Protein AF-A0A8J3STK4-F1 (afdb_monomer_lite)

Sequence (158 aa):
MTDEQQPELARLTPVGDEGKERVRAEYGDLGDPRNPLAIAMEFFSAVVSGTRPDVEYLQVLCTPESWGQWDFDDMRRDMATRGVASRVEVPANGDPTVRFVKFVEVEEDAPMSTAQLGGLAKALILTLHWRPEADRWMVYAYGAVPPGTIAWAAESAP

pLDDT: mean 77.31, std 18.36, range [27.52, 97.31]

Radius of gyration: 16.88 Å; chains: 1; bounding box: 44×46×33 Å

Organism: NCBI:txid936338

Secondary structure (DSSP, 8-state):
--TTSHHHHTTS----HHHHHHHHHHH--TT-TT-HHHHHHHHHHHHHSSSS--HHHHHHHB-GGGTTSS-HHHHHHHHTTEEEEEEEEPBTT--TTEEEEEEEE--TT----GGGTT-GGG-EEEEEEEETTTTEEEEEEEEPPPTTSB--------

Foldseek 3Di:
DDPVCVVVVVPPDPQPPVSVVVCCVLQNPLPDLARPLVLVVQCLCQLQPDPHHVVVVLVVQADPQCPPVDDSVVVNVLSVQWDKDSDKFAWPVRPPFKIKIKTDGDDPDDPDDPLVVPVPPRIKIWIWGQDVVVRGIHTYDIGDDDPRGTPPPPPDDD

Structure (mmCIF, N/CA/C/O backbone):
data_AF-A0A8J3STK4-F1
#
_entry.id   AF-A0A8J3STK4-F1
#
loop_
_atom_site.group_PDB
_atom_site.id
_atom_site.type_symbol
_atom_site.label_atom_id
_atom_site.label_alt_id
_atom_site.label_comp_id
_atom_site.label_asym_id
_atom_site.label_entity_id
_atom_site.label_seq_id
_atom_site.pdbx_PDB_ins_code
_atom_site.Cartn_x
_atom_site.Cartn_y
_atom_site.Cartn_z
_atom_site.occupancy
_atom_site.B_iso_or_equiv
_atom_site.auth_seq_id
_atom_site.auth_comp_id
_atom_site.auth_asym_id
_atom_site.auth_atom_id
_atom_site.pdbx_PDB_model_num
ATOM 1 N N . MET A 1 1 ? 19.057 -14.661 -14.034 1.00 46.84 1 MET A N 1
ATOM 2 C CA . MET A 1 1 ? 20.191 -13.902 -13.476 1.00 46.84 1 MET A CA 1
ATOM 3 C C . MET A 1 1 ? 21.426 -14.331 -14.238 1.00 46.84 1 MET A C 1
ATOM 5 O O . MET A 1 1 ? 21.856 -15.462 -14.067 1.00 46.84 1 MET A O 1
ATOM 9 N N . THR A 1 2 ? 21.887 -13.510 -15.175 1.00 46.22 2 THR A N 1
ATOM 10 C CA . THR A 1 2 ? 23.121 -13.753 -15.930 1.00 46.22 2 THR A CA 1
ATOM 11 C C . THR A 1 2 ? 24.322 -13.290 -15.100 1.00 46.22 2 THR A C 1
ATOM 13 O O . THR A 1 2 ? 24.219 -12.314 -14.358 1.00 46.22 2 THR A O 1
ATOM 16 N N . ASP A 1 3 ? 25.452 -13.993 -15.223 1.00 52.75 3 ASP A N 1
ATOM 17 C CA . ASP A 1 3 ? 26.715 -13.737 -14.501 1.00 52.75 3 ASP A CA 1
ATOM 18 C C . ASP A 1 3 ? 27.267 -12.301 -14.665 1.00 52.75 3 ASP A C 1
ATOM 20 O O . ASP A 1 3 ? 28.134 -11.875 -13.907 1.00 52.75 3 ASP A O 1
ATOM 24 N N . GLU A 1 4 ? 26.743 -11.511 -15.607 1.00 50.06 4 GLU A N 1
ATOM 25 C CA . GLU A 1 4 ? 27.165 -10.127 -15.866 1.00 50.06 4 GLU A CA 1
ATOM 26 C C . GLU A 1 4 ? 26.642 -9.078 -14.867 1.00 50.06 4 GLU A C 1
ATOM 28 O O . GLU A 1 4 ? 27.228 -8.003 -14.787 1.00 50.06 4 GLU A O 1
ATOM 33 N N . GLN A 1 5 ? 25.603 -9.358 -14.066 1.00 46.66 5 GLN A N 1
ATOM 34 C CA . GLN A 1 5 ? 25.066 -8.379 -13.093 1.00 46.66 5 GLN A CA 1
ATOM 35 C C . GLN A 1 5 ? 25.774 -8.406 -11.721 1.00 46.66 5 GLN A C 1
ATOM 37 O O . GLN A 1 5 ? 25.673 -7.459 -10.938 1.00 46.66 5 GLN A O 1
ATOM 42 N N . GLN A 1 6 ? 26.515 -9.476 -11.406 1.00 47.59 6 GLN A N 1
ATOM 43 C CA . GLN A 1 6 ? 27.250 -9.608 -10.139 1.00 47.59 6 GLN A CA 1
ATOM 44 C C . GLN A 1 6 ? 28.350 -8.552 -9.887 1.00 47.59 6 GLN A C 1
ATOM 46 O O . GLN A 1 6 ? 28.449 -8.090 -8.745 1.00 47.59 6 GLN A O 1
ATOM 51 N N . PRO A 1 7 ? 29.179 -8.130 -10.865 1.00 52.12 7 PRO A N 1
ATOM 52 C CA . PRO A 1 7 ? 30.247 -7.163 -10.598 1.00 52.12 7 PRO A CA 1
ATOM 53 C C . PRO A 1 7 ? 29.737 -5.747 -10.295 1.00 52.12 7 PRO A C 1
ATOM 55 O O . PRO A 1 7 ? 30.475 -4.959 -9.705 1.00 52.12 7 PRO A O 1
ATOM 58 N N . GLU A 1 8 ? 28.502 -5.411 -10.673 1.00 50.09 8 GLU A N 1
ATOM 59 C CA . GLU A 1 8 ? 27.917 -4.084 -10.454 1.00 50.09 8 GLU A CA 1
ATOM 60 C C . GLU A 1 8 ? 27.291 -3.956 -9.056 1.00 50.09 8 GLU A C 1
ATOM 62 O O . GLU A 1 8 ? 27.541 -2.981 -8.349 1.00 50.09 8 GLU A O 1
ATOM 67 N N . LEU A 1 9 ? 26.605 -5.005 -8.586 1.00 51.00 9 LEU A N 1
ATOM 68 C CA . LEU A 1 9 ? 26.106 -5.106 -7.207 1.00 51.00 9 LEU A CA 1
ATOM 69 C C . LEU A 1 9 ? 27.240 -5.084 -6.170 1.00 51.00 9 LEU A C 1
ATOM 71 O O . LEU A 1 9 ? 27.092 -4.488 -5.107 1.00 51.00 9 LEU A O 1
ATOM 75 N N . ALA A 1 10 ? 28.399 -5.669 -6.492 1.00 53.72 10 ALA A N 1
ATOM 76 C CA . ALA A 1 10 ? 29.585 -5.641 -5.632 1.00 53.72 10 ALA A CA 1
ATOM 77 C C . ALA A 1 10 ? 30.215 -4.238 -5.482 1.00 53.72 10 ALA A C 1
ATOM 79 O O . ALA A 1 10 ? 31.054 -4.035 -4.604 1.00 53.72 10 ALA A O 1
ATOM 80 N N . ARG A 1 11 ? 29.828 -3.271 -6.329 1.00 53.00 11 ARG A N 1
ATOM 81 C CA . ARG A 1 11 ? 30.252 -1.861 -6.249 1.00 53.00 11 ARG A CA 1
ATOM 82 C C . ARG A 1 11 ? 29.273 -0.983 -5.480 1.00 53.00 11 ARG A C 1
ATOM 84 O O . ARG A 1 11 ? 29.593 0.177 -5.223 1.00 53.00 11 ARG A O 1
ATOM 91 N N . LEU A 1 12 ? 28.100 -1.502 -5.117 1.00 56.66 12 LEU A N 1
ATOM 92 C CA . LEU A 1 12 ? 27.192 -0.776 -4.243 1.00 56.66 12 LEU A CA 1
ATOM 93 C C . LEU A 1 12 ? 27.815 -0.723 -2.852 1.00 56.66 12 LEU A C 1
ATOM 95 O O . LEU A 1 12 ? 27.927 -1.734 -2.160 1.00 56.66 12 LEU A O 1
ATOM 99 N N . THR A 1 13 ? 28.240 0.471 -2.446 1.00 56.78 13 THR A N 1
ATOM 100 C CA . THR A 1 13 ? 28.696 0.708 -1.082 1.00 56.78 13 THR A CA 1
ATOM 101 C C . THR A 1 13 ? 27.534 0.391 -0.145 1.00 56.78 13 THR A C 1
ATOM 103 O O . THR A 1 13 ? 26.472 1.008 -0.285 1.00 56.78 13 THR A O 1
ATOM 106 N N . PRO A 1 14 ? 27.694 -0.547 0.807 1.00 60.41 14 PRO A N 1
ATOM 107 C CA . PRO A 1 14 ? 26.682 -0.779 1.818 1.00 60.41 14 PRO A CA 1
ATOM 108 C C . PRO A 1 14 ? 26.338 0.553 2.471 1.00 60.41 14 PRO A C 1
ATOM 110 O O . PRO A 1 14 ? 27.231 1.316 2.846 1.00 60.41 14 PRO A O 1
ATOM 113 N N . VAL A 1 15 ? 25.045 0.840 2.593 1.00 66.38 15 VAL A N 1
ATOM 114 C CA . VAL A 1 15 ? 24.595 2.005 3.346 1.00 66.38 15 VAL A CA 1
ATOM 115 C C . VAL A 1 15 ? 25.099 1.812 4.778 1.00 66.38 15 VAL A C 1
ATOM 117 O O . VAL A 1 15 ? 24.646 0.907 5.482 1.00 66.38 15 VAL A O 1
ATOM 120 N N . GLY A 1 16 ? 26.096 2.608 5.174 1.00 74.25 16 GLY A N 1
ATOM 121 C CA . GLY A 1 16 ? 26.616 2.616 6.539 1.00 74.25 16 GLY A CA 1
ATOM 122 C C . GLY A 1 16 ? 25.513 2.976 7.532 1.00 74.25 16 GLY A C 1
ATOM 123 O O . GLY A 1 16 ? 24.440 3.443 7.143 1.00 74.25 16 GLY A O 1
ATOM 124 N N . ASP A 1 17 ? 25.759 2.772 8.821 1.00 79.00 17 ASP A N 1
ATOM 125 C CA . ASP A 1 17 ? 24.710 2.919 9.835 1.00 79.00 17 ASP A CA 1
ATOM 126 C C . ASP A 1 17 ? 24.104 4.334 9.875 1.00 79.00 17 ASP A C 1
ATOM 128 O O . ASP A 1 17 ? 22.898 4.469 10.054 1.00 79.00 17 ASP A O 1
ATOM 132 N N . GLU A 1 18 ? 24.877 5.375 9.552 1.00 78.69 18 GLU A N 1
ATOM 133 C CA . GLU A 1 18 ? 24.369 6.747 9.375 1.00 78.69 18 GLU A CA 1
ATOM 134 C C . GLU A 1 18 ? 23.333 6.870 8.248 1.00 78.69 18 GLU A C 1
ATOM 136 O O . GLU A 1 18 ? 22.339 7.584 8.369 1.00 78.69 18 GLU A O 1
ATOM 141 N N . GLY A 1 19 ? 23.542 6.164 7.136 1.00 73.75 19 GLY A N 1
ATOM 142 C CA . GLY A 1 19 ? 22.602 6.180 6.023 1.00 73.75 19 GLY A CA 1
ATOM 143 C C . GLY A 1 19 ? 21.322 5.410 6.346 1.00 73.75 19 GLY A C 1
ATOM 144 O O . GLY A 1 19 ? 20.242 5.852 5.960 1.00 73.75 19 GLY A O 1
ATOM 145 N N . LYS A 1 20 ? 21.420 4.308 7.102 1.00 75.19 20 LYS A N 1
ATOM 146 C CA . LYS A 1 20 ? 20.244 3.578 7.602 1.00 75.19 20 LYS A CA 1
ATOM 147 C C . LYS A 1 20 ? 19.452 4.429 8.589 1.00 75.19 20 LYS A C 1
ATOM 149 O O . LYS A 1 20 ? 18.229 4.455 8.509 1.00 75.19 20 LYS A O 1
ATOM 154 N N . GLU A 1 21 ? 20.139 5.150 9.472 1.00 80.06 21 GLU A N 1
ATOM 155 C CA . GLU A 1 21 ? 19.503 6.050 10.434 1.00 80.06 21 GLU A CA 1
ATOM 156 C C . GLU A 1 21 ? 18.806 7.216 9.727 1.00 80.06 21 GLU A C 1
ATOM 158 O O . GLU A 1 21 ? 17.677 7.550 10.068 1.00 80.06 21 GLU A O 1
ATOM 163 N N . ARG A 1 22 ? 19.413 7.775 8.670 1.00 78.50 22 ARG A N 1
ATOM 164 C CA . ARG A 1 22 ? 18.763 8.792 7.832 1.00 78.50 22 ARG A CA 1
ATOM 165 C C . ARG A 1 22 ? 17.495 8.259 7.164 1.00 78.50 22 ARG A C 1
ATOM 167 O O . ARG A 1 22 ? 16.467 8.921 7.223 1.00 78.50 22 ARG A O 1
ATOM 174 N N . VAL A 1 23 ? 17.549 7.059 6.577 1.00 78.81 23 VAL A N 1
ATOM 175 C CA . VAL A 1 23 ? 16.368 6.410 5.978 1.00 78.81 23 VAL A CA 1
ATOM 176 C C . VAL A 1 23 ? 15.289 6.168 7.031 1.00 78.81 23 VAL A C 1
ATOM 178 O O . VAL A 1 23 ? 14.130 6.474 6.784 1.00 78.81 23 VAL A O 1
ATOM 181 N N . ARG A 1 24 ? 15.650 5.679 8.222 1.00 82.31 24 ARG A N 1
ATOM 182 C CA . ARG A 1 24 ? 14.697 5.465 9.317 1.00 82.31 24 ARG A CA 1
ATOM 183 C C . ARG A 1 24 ? 14.091 6.772 9.830 1.00 82.31 24 ARG A C 1
ATOM 185 O O . ARG A 1 24 ? 12.903 6.804 10.131 1.00 82.31 24 ARG A O 1
ATOM 192 N N . ALA A 1 25 ? 14.877 7.839 9.932 1.00 79.44 25 ALA A N 1
ATOM 193 C CA . ALA A 1 25 ? 14.386 9.151 10.343 1.00 79.44 25 ALA A CA 1
ATOM 194 C C . ALA A 1 25 ? 13.406 9.745 9.319 1.00 79.44 25 ALA A C 1
ATOM 196 O O . ALA A 1 25 ? 12.454 10.419 9.701 1.00 79.44 25 ALA A O 1
ATOM 197 N N . GLU A 1 26 ? 13.634 9.487 8.031 1.00 79.25 26 GLU A N 1
ATOM 198 C CA . GLU A 1 26 ? 12.813 10.008 6.937 1.00 79.25 26 GLU A CA 1
ATOM 199 C C . GLU A 1 26 ? 11.547 9.172 6.692 1.00 79.25 26 GLU A C 1
ATOM 201 O O . GLU A 1 26 ? 10.465 9.728 6.512 1.00 79.25 26 GLU A O 1
ATOM 206 N N . TYR A 1 27 ? 11.663 7.843 6.725 1.00 78.44 27 TYR A N 1
ATOM 207 C CA . TYR A 1 27 ? 10.612 6.917 6.293 1.00 78.44 27 TYR A CA 1
ATOM 208 C C . TYR A 1 27 ? 10.050 6.033 7.408 1.00 78.44 27 TYR A C 1
ATOM 210 O O . TYR A 1 27 ? 9.104 5.288 7.163 1.00 78.44 27 TYR A O 1
ATOM 218 N N . GLY A 1 28 ? 10.594 6.104 8.623 1.00 82.50 28 GLY A N 1
ATOM 219 C CA . GLY A 1 28 ? 10.254 5.203 9.722 1.00 82.50 28 GLY A CA 1
ATOM 220 C C . GLY A 1 28 ? 10.900 3.823 9.586 1.00 82.50 28 GLY A C 1
ATOM 221 O O . GLY A 1 28 ? 11.776 3.588 8.752 1.00 82.50 28 GLY A O 1
ATOM 222 N N . ASP A 1 29 ? 10.477 2.885 10.434 1.00 83.81 29 ASP A N 1
ATOM 223 C CA . ASP A 1 29 ? 10.888 1.490 10.298 1.00 83.81 29 ASP A CA 1
ATOM 224 C C . ASP A 1 29 ? 10.126 0.846 9.129 1.00 83.81 29 ASP A C 1
ATOM 226 O O . ASP A 1 29 ? 8.902 0.717 9.166 1.00 83.81 29 ASP A O 1
ATOM 230 N N . LEU A 1 30 ? 10.842 0.490 8.061 1.00 82.62 30 LEU A N 1
ATOM 231 C CA . LEU A 1 30 ? 10.271 -0.170 6.882 1.00 82.62 30 LEU A CA 1
ATOM 232 C C . LEU A 1 30 ? 9.971 -1.660 7.121 1.00 82.62 30 LEU A C 1
ATOM 234 O O . LEU A 1 30 ? 9.428 -2.307 6.233 1.00 82.62 30 LEU A O 1
ATOM 238 N N . GLY A 1 31 ? 10.319 -2.201 8.294 1.00 83.06 31 GLY A N 1
ATOM 239 C CA . GLY A 1 31 ? 9.858 -3.508 8.766 1.00 83.06 31 GLY A CA 1
ATOM 240 C C . GLY A 1 31 ? 8.657 -3.440 9.717 1.00 83.06 31 GLY A C 1
ATOM 241 O O . GLY A 1 31 ? 8.179 -4.486 10.152 1.00 83.06 31 GLY A O 1
ATOM 242 N N . ASP A 1 32 ? 8.174 -2.243 10.073 1.00 89.19 32 ASP A N 1
ATOM 243 C CA . ASP A 1 32 ? 7.026 -2.083 10.969 1.00 89.19 32 ASP A CA 1
ATOM 244 C C . ASP A 1 32 ? 5.712 -2.099 10.162 1.00 89.19 32 ASP A C 1
ATOM 246 O O . ASP A 1 32 ? 5.499 -1.219 9.324 1.00 89.19 32 ASP A O 1
ATOM 250 N N . PRO A 1 33 ? 4.777 -3.032 10.422 1.00 87.62 33 PRO A N 1
ATOM 251 C CA . PRO A 1 33 ? 3.481 -3.072 9.740 1.00 87.62 33 PRO A CA 1
ATOM 252 C C . PRO A 1 33 ? 2.574 -1.866 10.064 1.00 87.62 33 PRO A C 1
ATOM 254 O O . PRO A 1 33 ? 1.546 -1.656 9.407 1.00 87.62 33 PRO A O 1
ATOM 257 N N . ARG A 1 34 ? 2.943 -1.035 11.051 1.00 93.00 34 ARG A N 1
ATOM 258 C CA . ARG A 1 34 ? 2.309 0.266 11.309 1.00 93.00 34 ARG A CA 1
ATOM 259 C C . ARG A 1 34 ? 2.775 1.370 10.365 1.00 93.00 34 ARG A C 1
ATOM 261 O O . ARG A 1 34 ? 2.161 2.440 10.329 1.00 93.00 34 ARG A O 1
ATOM 268 N N . ASN A 1 35 ? 3.809 1.112 9.571 1.00 92.75 35 ASN A N 1
ATOM 269 C CA . ASN A 1 35 ? 4.269 2.003 8.525 1.00 92.75 35 ASN A CA 1
ATOM 270 C C . ASN A 1 35 ? 3.518 1.722 7.206 1.00 92.75 35 ASN A C 1
ATOM 272 O O . ASN A 1 35 ? 3.695 0.662 6.604 1.00 92.75 35 ASN A O 1
ATOM 276 N N . PRO A 1 36 ? 2.695 2.659 6.701 1.00 94.31 36 PRO A N 1
ATOM 277 C CA . PRO A 1 36 ? 1.951 2.449 5.460 1.00 94.31 36 PRO A CA 1
ATOM 278 C C . PRO A 1 36 ? 2.867 2.265 4.240 1.00 94.31 36 PRO A C 1
ATOM 280 O O . PRO A 1 36 ? 2.510 1.537 3.315 1.00 94.31 36 PRO A O 1
ATOM 283 N N . LEU A 1 37 ? 4.058 2.876 4.235 1.00 93.38 37 LEU A N 1
ATOM 284 C CA . LEU A 1 37 ? 5.018 2.693 3.147 1.00 93.38 37 LEU A CA 1
ATOM 285 C C . LEU A 1 37 ? 5.601 1.274 3.143 1.00 93.38 37 LEU A C 1
ATOM 287 O O . LEU A 1 37 ? 5.761 0.699 2.069 1.00 93.38 37 LEU A O 1
ATOM 291 N N . ALA A 1 38 ? 5.847 0.691 4.322 1.00 92.88 38 ALA A N 1
ATOM 292 C CA . ALA A 1 38 ? 6.299 -0.695 4.446 1.00 92.88 38 ALA A CA 1
ATOM 293 C C . ALA A 1 38 ? 5.292 -1.658 3.805 1.00 92.88 38 ALA A C 1
ATOM 295 O O . ALA A 1 38 ? 5.654 -2.440 2.930 1.00 92.88 38 ALA A O 1
ATOM 296 N N . ILE A 1 39 ? 4.005 -1.519 4.141 1.00 95.75 39 ILE A N 1
ATOM 297 C CA . ILE A 1 39 ? 2.938 -2.349 3.562 1.00 95.75 39 ILE A CA 1
ATOM 298 C C . ILE A 1 39 ? 2.834 -2.163 2.043 1.00 95.75 39 ILE A C 1
ATOM 300 O O . ILE A 1 39 ? 2.645 -3.136 1.314 1.00 95.75 39 ILE A O 1
ATOM 304 N N . ALA A 1 40 ? 2.996 -0.938 1.535 1.00 95.19 40 ALA A N 1
ATOM 305 C CA . ALA A 1 40 ? 2.997 -0.694 0.093 1.00 95.19 40 ALA A CA 1
ATOM 306 C C . ALA A 1 40 ? 4.194 -1.346 -0.622 1.00 95.19 40 ALA A C 1
ATOM 308 O O . ALA A 1 40 ? 4.030 -1.884 -1.718 1.00 95.19 40 ALA A O 1
ATOM 309 N N . MET A 1 41 ? 5.381 -1.323 -0.008 1.00 93.06 41 MET A N 1
ATOM 310 C CA . MET A 1 41 ? 6.575 -1.990 -0.530 1.00 93.06 41 MET A CA 1
ATOM 311 C C . MET A 1 41 ? 6.438 -3.513 -0.510 1.00 93.06 41 MET A C 1
ATOM 313 O O . MET A 1 41 ? 6.796 -4.168 -1.488 1.00 93.06 41 MET A O 1
ATOM 317 N N . GLU A 1 42 ? 5.897 -4.078 0.568 1.00 94.56 42 GLU A N 1
ATOM 318 C CA . GLU A 1 42 ? 5.630 -5.513 0.658 1.00 94.56 42 GLU A CA 1
ATOM 319 C C . GLU A 1 42 ? 4.594 -5.956 -0.371 1.00 94.56 42 GLU A C 1
ATOM 321 O O . GLU A 1 42 ? 4.807 -6.961 -1.044 1.00 94.56 42 GLU A O 1
ATOM 326 N N . PHE A 1 43 ? 3.525 -5.178 -0.566 1.00 95.06 43 PHE A N 1
ATOM 327 C CA . PHE A 1 43 ? 2.528 -5.449 -1.600 1.00 95.06 43 PHE A CA 1
ATOM 328 C C . PHE A 1 43 ? 3.152 -5.418 -2.996 1.00 95.06 43 PHE A C 1
ATOM 330 O O . PHE A 1 43 ? 2.984 -6.362 -3.765 1.00 95.06 43 PHE A O 1
ATOM 337 N N . PHE A 1 44 ? 3.920 -4.370 -3.312 1.00 93.81 44 PHE A N 1
ATOM 338 C CA . PHE A 1 44 ? 4.631 -4.266 -4.585 1.00 93.81 44 PHE A CA 1
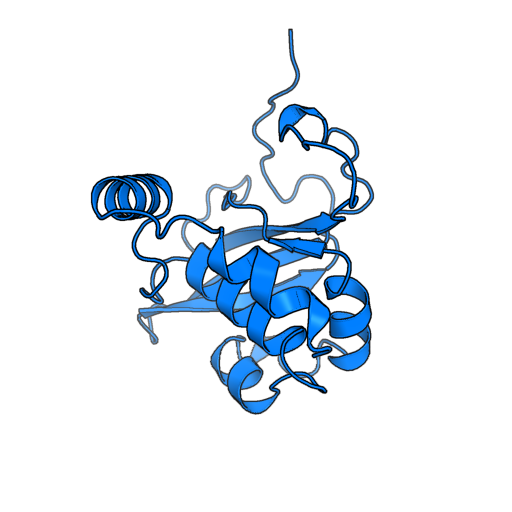ATOM 339 C C . PHE A 1 44 ? 5.544 -5.477 -4.803 1.00 93.81 44 PHE A C 1
ATOM 341 O O . PHE A 1 44 ? 5.461 -6.135 -5.838 1.00 93.81 44 PHE A O 1
ATOM 348 N N . SER A 1 45 ? 6.360 -5.818 -3.800 1.00 92.56 45 SER A N 1
ATOM 349 C CA . SER A 1 45 ? 7.252 -6.975 -3.844 1.00 92.56 45 SER A CA 1
ATOM 350 C C . SER A 1 45 ? 6.484 -8.278 -4.056 1.00 92.56 45 SER A C 1
ATOM 352 O O . SER A 1 45 ? 6.867 -9.064 -4.916 1.00 92.56 45 SER A O 1
ATOM 354 N N . ALA A 1 46 ? 5.379 -8.497 -3.344 1.00 93.88 46 ALA A N 1
ATOM 355 C CA . ALA A 1 46 ? 4.560 -9.699 -3.476 1.00 93.88 46 ALA A CA 1
ATOM 356 C C . ALA A 1 46 ? 3.945 -9.844 -4.878 1.00 93.88 46 ALA A C 1
ATOM 358 O O . ALA A 1 46 ? 3.778 -10.959 -5.366 1.00 93.88 46 ALA A O 1
ATOM 359 N N . VAL A 1 47 ? 3.649 -8.734 -5.560 1.00 93.88 47 VAL A N 1
ATOM 360 C CA . VAL A 1 47 ? 3.144 -8.751 -6.939 1.00 93.88 47 VAL A CA 1
ATOM 361 C C . VAL A 1 47 ? 4.259 -9.033 -7.958 1.00 93.88 47 VAL A C 1
ATOM 363 O O . VAL A 1 47 ? 4.100 -9.880 -8.847 1.00 93.88 47 VAL A O 1
ATOM 366 N N . VAL A 1 48 ? 5.386 -8.318 -7.869 1.00 91.50 48 VAL A N 1
ATOM 367 C CA . VAL A 1 48 ? 6.406 -8.322 -8.936 1.00 91.50 48 VAL A CA 1
ATOM 368 C C . VAL A 1 48 ? 7.523 -9.344 -8.732 1.00 91.50 48 VAL A C 1
ATOM 370 O O . VAL A 1 48 ? 8.144 -9.769 -9.709 1.00 91.50 48 VAL A O 1
ATOM 373 N N . SER A 1 49 ? 7.783 -9.773 -7.496 1.00 85.00 49 SER A N 1
ATOM 374 C CA . SER A 1 49 ? 8.862 -10.717 -7.197 1.00 85.00 49 SER A CA 1
ATOM 375 C C . SER A 1 49 ? 8.589 -12.102 -7.784 1.00 85.00 49 SER A C 1
ATOM 377 O O . SER A 1 49 ? 7.455 -12.495 -8.053 1.00 85.00 49 SER A O 1
ATOM 379 N N . GLY A 1 50 ? 9.658 -12.863 -8.026 1.00 83.69 50 GLY A N 1
ATOM 380 C CA . GLY A 1 50 ? 9.556 -14.232 -8.531 1.00 83.69 50 GLY A CA 1
ATOM 381 C C . GLY A 1 50 ? 8.977 -14.333 -9.947 1.00 83.69 50 GLY A C 1
ATOM 382 O O . GLY A 1 50 ? 9.036 -13.393 -10.736 1.00 83.69 50 GLY A O 1
ATOM 383 N N . THR A 1 51 ? 8.456 -15.511 -10.301 1.00 84.56 51 THR A N 1
ATOM 384 C CA . THR A 1 51 ? 7.856 -15.784 -11.626 1.00 84.56 51 THR A CA 1
ATOM 385 C C . THR A 1 51 ? 6.357 -15.476 -11.670 1.00 84.56 51 THR A C 1
ATOM 387 O O . THR A 1 51 ? 5.809 -15.278 -12.751 1.00 84.56 51 THR A O 1
ATOM 390 N N . ARG A 1 52 ? 5.691 -15.452 -10.511 1.00 88.44 52 ARG A N 1
ATOM 391 C CA . ARG A 1 52 ? 4.251 -15.212 -10.349 1.00 88.44 52 ARG A CA 1
ATOM 392 C C . ARG A 1 52 ? 4.003 -14.426 -9.057 1.00 88.44 52 ARG A C 1
ATOM 394 O O . ARG A 1 52 ? 4.832 -14.553 -8.156 1.00 88.44 52 ARG A O 1
ATOM 401 N N . PRO A 1 53 ? 2.891 -13.677 -8.958 1.00 91.44 53 PRO A N 1
A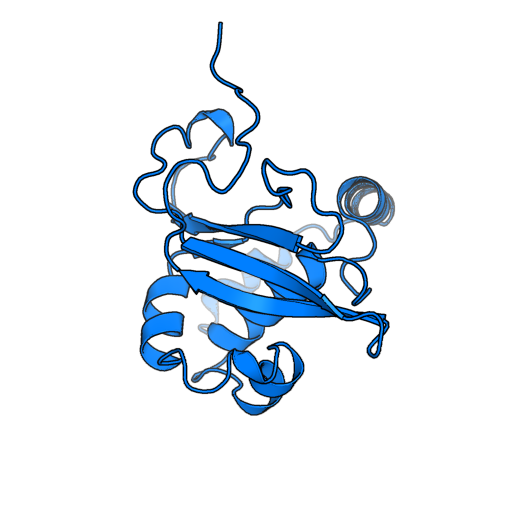TOM 402 C CA . PRO A 1 53 ? 2.489 -13.019 -7.717 1.00 91.44 53 PRO A CA 1
ATOM 403 C C . PRO A 1 53 ? 2.339 -14.012 -6.556 1.00 91.44 53 PRO A C 1
ATOM 405 O O . PRO A 1 53 ? 1.798 -15.107 -6.735 1.00 91.44 53 PRO A O 1
ATOM 408 N N . ASP A 1 54 ? 2.781 -13.617 -5.364 1.00 93.31 54 ASP A N 1
ATOM 409 C CA . ASP A 1 54 ? 2.603 -14.372 -4.123 1.00 93.31 54 ASP A CA 1
ATOM 410 C C . ASP A 1 54 ? 1.187 -14.151 -3.573 1.00 93.31 54 ASP A C 1
ATOM 412 O O . ASP A 1 54 ? 0.930 -13.277 -2.745 1.00 93.31 54 ASP A O 1
ATOM 416 N N . VAL A 1 55 ? 0.234 -14.922 -4.098 1.00 90.75 55 VAL A N 1
ATOM 417 C CA . VAL A 1 55 ? -1.191 -14.775 -3.769 1.00 90.75 55 VAL A CA 1
ATOM 418 C C . VAL A 1 55 ? -1.471 -15.035 -2.287 1.00 90.75 55 VAL A C 1
ATOM 420 O O . VAL A 1 55 ? -2.314 -14.353 -1.706 1.00 90.75 55 VAL A O 1
ATOM 423 N N . GLU A 1 56 ? -0.770 -15.984 -1.662 1.00 91.19 56 GLU A N 1
ATOM 424 C CA . GLU A 1 56 ? -0.946 -16.290 -0.238 1.00 91.19 56 GLU A CA 1
ATOM 425 C C . GLU A 1 56 ? -0.514 -15.101 0.624 1.00 91.19 56 GLU A C 1
ATOM 427 O O . GLU A 1 56 ? -1.241 -14.696 1.535 1.00 91.19 56 GLU A O 1
ATOM 432 N N . TYR A 1 57 ? 0.616 -14.468 0.296 1.00 93.38 57 TYR A N 1
ATOM 433 C CA . TYR A 1 57 ? 1.044 -13.278 1.021 1.00 93.38 57 TYR A CA 1
ATOM 434 C C . TYR A 1 57 ? 0.163 -12.058 0.724 1.00 93.38 57 TYR A C 1
ATOM 436 O O . TYR A 1 57 ? -0.185 -11.299 1.630 1.00 93.38 57 TYR A O 1
ATOM 444 N N . LEU A 1 58 ? -0.305 -11.900 -0.516 1.00 92.56 58 LEU A N 1
ATOM 445 C CA . LEU A 1 58 ? -1.249 -10.840 -0.880 1.00 92.56 58 LEU A CA 1
ATOM 446 C C . LEU A 1 58 ? -2.573 -10.947 -0.113 1.00 92.56 58 LEU A C 1
ATOM 448 O O . LEU A 1 58 ? -3.120 -9.919 0.286 1.00 92.56 58 LEU A O 1
ATOM 452 N N . GLN A 1 59 ? -3.064 -12.157 0.172 1.00 91.06 59 GLN A N 1
ATOM 453 C CA . GLN A 1 59 ? -4.233 -12.357 1.041 1.00 91.06 59 GLN A CA 1
ATOM 454 C C . GLN A 1 59 ? -3.989 -11.863 2.470 1.00 91.06 59 GLN A C 1
ATOM 456 O O . GLN A 1 59 ? -4.917 -11.371 3.109 1.00 91.06 59 GLN A O 1
ATOM 461 N N . VAL A 1 60 ? -2.749 -11.948 2.958 1.00 92.44 60 VAL A N 1
ATOM 462 C CA . VAL A 1 60 ? -2.363 -11.374 4.249 1.00 92.44 60 VAL A CA 1
ATOM 463 C C . VAL A 1 60 ? -2.300 -9.852 4.163 1.00 92.44 60 VAL A C 1
ATOM 465 O O . VAL A 1 60 ? -2.742 -9.197 5.095 1.00 92.44 60 VAL A O 1
ATOM 468 N N . LEU A 1 61 ? -1.782 -9.255 3.093 1.00 94.00 61 LEU A N 1
ATOM 469 C CA . LEU A 1 61 ? -1.619 -7.795 3.003 1.00 94.00 61 LEU A CA 1
ATOM 470 C C . LEU A 1 61 ? -2.920 -7.041 2.693 1.00 94.00 61 LEU A C 1
ATOM 472 O O . LEU A 1 61 ? -3.069 -5.876 3.072 1.00 94.00 61 LEU A O 1
ATOM 476 N N . CYS A 1 62 ? -3.862 -7.688 2.009 1.00 94.56 62 CYS A N 1
ATOM 477 C CA . CYS A 1 62 ? -5.103 -7.068 1.555 1.00 94.56 62 CYS A CA 1
ATOM 478 C C . CYS A 1 62 ? -6.235 -7.229 2.560 1.00 94.56 62 CYS A C 1
ATOM 480 O O . CYS A 1 62 ? -6.367 -8.254 3.228 1.00 94.56 62 CYS A O 1
ATOM 482 N N . THR A 1 63 ? -7.109 -6.230 2.619 1.00 93.69 63 THR A N 1
ATOM 483 C CA . THR A 1 63 ? -8.358 -6.351 3.365 1.00 93.69 63 THR A CA 1
ATOM 484 C C . THR A 1 63 ? -9.259 -7.421 2.735 1.00 93.69 63 THR A C 1
ATOM 486 O O . THR A 1 63 ? -9.241 -7.558 1.508 1.00 93.69 63 THR A O 1
ATOM 489 N N . PRO A 1 64 ? -10.049 -8.179 3.523 1.00 90.38 64 PRO A N 1
ATOM 490 C CA . PRO A 1 64 ? -10.948 -9.201 2.978 1.00 90.38 64 PRO A CA 1
ATOM 491 C C . PRO A 1 64 ? -11.909 -8.668 1.906 1.00 90.38 64 PRO A C 1
ATOM 493 O O . PRO A 1 64 ? -12.248 -9.374 0.961 1.00 90.38 64 PRO A O 1
ATOM 496 N N . GLU A 1 65 ? -12.319 -7.405 2.024 1.00 91.44 65 GLU A N 1
ATOM 497 C CA . GLU A 1 65 ? -13.211 -6.715 1.090 1.00 91.44 65 GLU A CA 1
ATOM 498 C C . GLU A 1 65 ? -12.579 -6.502 -0.297 1.00 91.44 65 GLU A C 1
ATOM 500 O O . GLU A 1 65 ? -13.291 -6.349 -1.288 1.00 91.44 65 GLU A O 1
ATOM 505 N N . SER A 1 66 ? -11.248 -6.519 -0.379 1.00 89.12 66 SER A N 1
ATOM 506 C CA . SER A 1 66 ? -10.488 -6.362 -1.623 1.00 89.12 66 SER A CA 1
ATOM 507 C C . SER A 1 66 ? -10.321 -7.672 -2.394 1.00 89.12 66 SER A C 1
ATOM 509 O O . SER A 1 66 ? -9.874 -7.664 -3.542 1.00 89.12 66 SER A O 1
ATOM 511 N N . TRP A 1 67 ? -10.630 -8.817 -1.781 1.00 86.44 67 TRP A N 1
ATOM 512 C CA . TRP A 1 67 ? -10.382 -10.116 -2.396 1.00 86.44 67 TRP A CA 1
ATOM 513 C C . TRP A 1 67 ? -11.272 -10.330 -3.626 1.00 86.44 67 TRP A C 1
ATOM 515 O O . TRP A 1 67 ? -12.483 -10.116 -3.594 1.00 86.44 67 TRP A O 1
ATOM 525 N N . GLY A 1 68 ? -10.653 -10.759 -4.728 1.00 81.94 68 GLY A N 1
ATOM 526 C CA . GLY A 1 68 ? -11.336 -10.995 -6.004 1.00 81.94 68 GLY A CA 1
ATOM 527 C C . GLY A 1 68 ? -11.643 -9.735 -6.820 1.00 81.94 68 GLY A C 1
ATOM 528 O O . GLY A 1 68 ? -12.281 -9.845 -7.862 1.00 81.94 68 GLY A O 1
ATOM 529 N N . GLN A 1 69 ? -11.193 -8.553 -6.382 1.00 85.12 69 GLN A N 1
ATOM 530 C CA . GLN A 1 69 ? -11.379 -7.302 -7.129 1.00 85.12 69 GLN A CA 1
ATOM 531 C C . GLN A 1 69 ? -10.379 -7.126 -8.282 1.00 85.12 69 GLN A C 1
ATOM 533 O O . GLN A 1 69 ? -10.615 -6.305 -9.167 1.00 85.12 69 GLN A O 1
ATOM 538 N N . TRP A 1 70 ? -9.263 -7.862 -8.274 1.00 85.69 70 TRP A N 1
ATOM 539 C CA . TRP A 1 70 ? -8.164 -7.673 -9.221 1.00 85.69 70 TRP A CA 1
ATOM 540 C C . TRP A 1 70 ? -7.701 -8.988 -9.830 1.00 85.69 70 TRP A C 1
ATOM 542 O O . TRP A 1 70 ? -7.720 -10.035 -9.182 1.00 85.69 70 TRP A O 1
ATOM 552 N N . ASP A 1 71 ? -7.217 -8.891 -11.062 1.00 88.69 71 ASP A N 1
ATOM 553 C CA . ASP A 1 71 ? -6.406 -9.919 -11.691 1.00 88.69 71 ASP A CA 1
ATOM 554 C C . ASP A 1 71 ? -4.931 -9.651 -11.347 1.00 88.69 71 ASP A C 1
ATOM 556 O O . ASP A 1 71 ? -4.382 -8.595 -11.677 1.00 88.69 71 ASP A O 1
ATOM 560 N N . PHE A 1 72 ? -4.297 -10.581 -10.628 1.00 87.50 72 PHE A N 1
ATOM 561 C CA . PHE A 1 72 ? -2.915 -10.412 -10.175 1.00 87.50 72 PHE A CA 1
ATOM 562 C C . PHE A 1 72 ? -1.891 -10.500 -11.314 1.00 87.50 72 PHE A C 1
ATOM 564 O O . PHE A 1 72 ? -0.820 -9.903 -11.196 1.00 87.50 72 PHE A O 1
ATOM 571 N N . ASP A 1 73 ? -2.194 -11.195 -12.413 1.00 87.25 73 ASP A N 1
ATOM 572 C CA . ASP A 1 73 ? -1.293 -11.276 -13.565 1.00 87.25 73 ASP A CA 1
ATOM 573 C C . ASP A 1 73 ? -1.301 -9.958 -14.349 1.00 87.25 73 ASP A C 1
ATOM 575 O O . ASP A 1 73 ? -0.241 -9.465 -14.754 1.00 87.25 73 ASP A O 1
ATOM 579 N N . ASP A 1 74 ? -2.474 -9.342 -14.510 1.00 87.56 74 ASP A N 1
ATOM 580 C CA . ASP A 1 74 ? -2.580 -8.004 -15.098 1.00 87.56 74 ASP A CA 1
ATOM 581 C C . ASP A 1 74 ? -1.961 -6.940 -14.181 1.00 87.56 74 ASP A C 1
ATOM 583 O O . ASP A 1 74 ? -1.164 -6.122 -14.642 1.00 87.56 74 ASP A O 1
ATOM 587 N N . MET A 1 75 ? -2.210 -7.008 -12.868 1.00 89.44 75 MET A N 1
ATOM 588 C CA . MET A 1 75 ? -1.566 -6.119 -11.896 1.00 89.44 75 MET A CA 1
ATOM 589 C C . MET A 1 75 ? -0.039 -6.222 -11.951 1.00 89.44 75 MET A C 1
ATOM 591 O O . MET A 1 75 ? 0.654 -5.205 -11.950 1.00 89.44 75 MET A O 1
ATOM 595 N N . ARG A 1 76 ? 0.501 -7.440 -12.043 1.00 90.00 76 ARG A N 1
ATOM 596 C CA . ARG A 1 76 ? 1.940 -7.661 -12.192 1.00 90.00 76 ARG A CA 1
ATOM 597 C C . ARG A 1 76 ? 2.482 -7.030 -13.463 1.00 90.00 76 ARG A C 1
ATOM 599 O O . ARG A 1 76 ? 3.547 -6.418 -13.412 1.00 90.00 76 ARG A O 1
ATOM 606 N N . ARG A 1 77 ? 1.775 -7.166 -14.588 1.00 88.69 77 ARG A N 1
ATOM 607 C CA . ARG A 1 77 ? 2.168 -6.531 -15.853 1.00 88.69 77 ARG A CA 1
ATOM 608 C C . ARG A 1 77 ? 2.237 -5.012 -15.704 1.00 88.69 77 ARG A C 1
ATOM 610 O O . ARG A 1 77 ? 3.223 -4.418 -16.127 1.00 88.69 77 ARG A O 1
ATOM 617 N N . ASP A 1 78 ? 1.239 -4.417 -15.058 1.00 86.44 78 ASP A N 1
ATOM 618 C CA . ASP A 1 78 ? 1.169 -2.973 -14.835 1.00 86.44 78 ASP A CA 1
ATOM 619 C C . ASP A 1 78 ? 2.250 -2.461 -13.873 1.00 86.44 78 ASP A C 1
ATOM 621 O O . ASP A 1 78 ? 2.792 -1.372 -14.069 1.00 86.44 78 ASP A O 1
ATOM 625 N N . MET A 1 79 ? 2.564 -3.227 -12.825 1.00 88.56 79 MET A N 1
ATOM 626 C CA . MET A 1 79 ? 3.559 -2.859 -11.813 1.00 88.56 79 MET A CA 1
ATOM 627 C C . MET A 1 79 ? 5.003 -3.115 -12.248 1.00 88.56 79 MET A C 1
ATOM 629 O O . MET A 1 79 ? 5.906 -2.473 -11.719 1.00 88.56 79 MET A O 1
ATOM 633 N N . ALA A 1 80 ? 5.242 -4.013 -13.207 1.00 85.88 80 ALA A N 1
ATOM 634 C CA . ALA A 1 80 ? 6.591 -4.390 -13.636 1.00 85.88 80 ALA A CA 1
ATOM 635 C C . ALA A 1 80 ? 7.419 -3.216 -14.188 1.00 85.88 80 ALA A C 1
ATOM 637 O O . ALA A 1 80 ? 8.644 -3.262 -14.142 1.00 85.88 80 ALA A O 1
ATOM 638 N N . THR A 1 81 ? 6.771 -2.164 -14.693 1.00 82.94 81 THR A N 1
ATOM 639 C CA . THR A 1 81 ? 7.432 -0.962 -15.231 1.00 82.94 81 THR A CA 1
ATOM 640 C C . THR A 1 81 ? 7.387 0.220 -14.258 1.00 82.94 81 THR A C 1
ATOM 642 O O . THR A 1 81 ? 7.529 1.376 -14.668 1.00 82.94 81 THR A O 1
ATOM 645 N N . ARG A 1 82 ? 7.099 -0.035 -12.976 1.00 85.19 82 ARG A N 1
ATOM 646 C CA . ARG A 1 82 ? 6.819 1.003 -11.980 1.00 85.19 82 ARG A CA 1
ATOM 647 C C . ARG A 1 82 ? 7.679 0.868 -10.738 1.00 85.19 82 ARG A C 1
ATOM 649 O O . ARG A 1 82 ? 8.116 -0.214 -10.374 1.00 85.19 82 ARG A O 1
ATOM 656 N N . GLY A 1 83 ? 7.865 1.995 -10.065 1.00 84.12 83 GLY A N 1
ATOM 657 C CA . GLY A 1 83 ? 8.502 2.104 -8.763 1.00 84.12 83 GLY A CA 1
ATOM 658 C C . GLY A 1 83 ? 7.516 2.625 -7.728 1.00 84.12 83 GLY A C 1
ATOM 659 O O . GLY A 1 83 ? 6.549 3.319 -8.057 1.00 84.12 83 GLY A O 1
ATOM 660 N N . VAL A 1 84 ? 7.767 2.298 -6.463 1.00 84.94 84 VAL A N 1
ATOM 661 C CA . VAL A 1 84 ? 6.997 2.820 -5.329 1.00 84.94 84 VAL A CA 1
ATOM 662 C C . VAL A 1 84 ? 7.479 4.229 -5.011 1.00 84.94 84 VAL A C 1
ATOM 664 O O . VAL A 1 84 ? 8.656 4.441 -4.728 1.00 84.94 84 VAL A O 1
ATOM 667 N N . ALA A 1 85 ? 6.577 5.206 -5.062 1.00 81.94 85 ALA A N 1
ATOM 668 C CA . ALA A 1 85 ? 6.886 6.551 -4.609 1.00 81.94 85 ALA A CA 1
ATOM 669 C C . ALA A 1 85 ? 7.102 6.545 -3.093 1.00 81.94 85 ALA A C 1
ATOM 671 O O . ALA A 1 85 ? 6.343 5.931 -2.345 1.00 81.94 85 ALA A O 1
ATOM 672 N N . SER A 1 86 ? 8.109 7.282 -2.637 1.00 75.31 86 SER A N 1
ATOM 673 C CA . SER A 1 86 ? 8.516 7.289 -1.232 1.00 75.31 86 SER A CA 1
ATOM 674 C C . SER A 1 86 ? 7.587 8.100 -0.312 1.00 75.31 86 SER A C 1
ATOM 676 O O . SER A 1 86 ? 7.696 8.025 0.909 1.00 75.31 86 SER A O 1
ATOM 678 N N . ARG A 1 87 ? 6.642 8.864 -0.877 1.00 82.25 87 ARG A N 1
ATOM 679 C CA . ARG A 1 87 ? 5.695 9.702 -0.129 1.00 82.25 87 ARG A CA 1
ATOM 680 C C . ARG A 1 87 ? 4.357 8.994 0.068 1.00 82.25 87 ARG A C 1
ATOM 682 O O . ARG A 1 87 ? 3.735 8.543 -0.894 1.00 82.25 87 ARG A O 1
ATOM 689 N N . VAL A 1 88 ? 3.892 8.991 1.316 1.00 86.19 88 VAL A N 1
ATOM 690 C CA . VAL A 1 88 ? 2.548 8.551 1.701 1.00 86.19 88 VAL A CA 1
ATOM 691 C C . VAL A 1 88 ? 1.643 9.773 1.819 1.00 86.19 88 VAL A C 1
ATOM 693 O O . VAL A 1 88 ? 1.929 10.700 2.574 1.00 86.19 88 VAL A O 1
ATOM 696 N N . GLU A 1 89 ? 0.546 9.772 1.076 1.00 88.56 89 GLU A N 1
ATOM 697 C CA . GLU A 1 89 ? -0.381 10.898 0.989 1.00 88.56 89 GLU A CA 1
ATOM 698 C C . GLU A 1 89 ? -1.618 10.650 1.863 1.00 88.56 89 GLU A C 1
ATOM 700 O O . GLU A 1 89 ? -2.040 9.507 2.081 1.00 88.56 89 GLU A O 1
ATOM 705 N N . VAL A 1 90 ? -2.222 11.735 2.346 1.00 87.12 90 VAL A N 1
ATOM 706 C CA . VAL A 1 90 ? -3.461 11.714 3.136 1.00 87.12 90 VAL A CA 1
ATOM 707 C C . VAL A 1 90 ? -4.659 12.138 2.277 1.00 87.12 90 VAL A C 1
ATOM 709 O O . VAL A 1 90 ? -4.504 12.941 1.351 1.00 87.12 90 VAL A O 1
ATOM 712 N N . PRO A 1 91 ? -5.866 11.615 2.543 1.00 83.44 91 PRO A N 1
ATOM 713 C CA . PRO A 1 91 ? -7.073 12.064 1.855 1.00 83.44 91 PRO A CA 1
ATOM 714 C C . PRO A 1 91 ? -7.367 13.537 2.146 1.00 83.44 91 PRO A C 1
ATOM 716 O O . PRO A 1 91 ? -7.019 14.063 3.204 1.00 83.44 91 PRO A O 1
ATOM 719 N N . ALA A 1 92 ? -8.077 14.199 1.228 1.00 76.69 92 ALA A N 1
ATOM 720 C CA . ALA A 1 92 ? -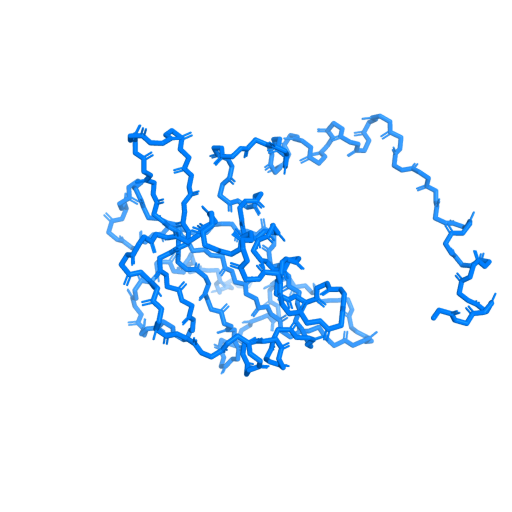8.416 15.617 1.372 1.00 76.69 92 ALA A CA 1
ATOM 721 C C . ALA A 1 92 ? -9.314 15.926 2.577 1.00 76.69 92 ALA A C 1
ATOM 723 O O . ALA A 1 92 ? -9.263 17.023 3.128 1.00 76.69 92 ALA A O 1
ATOM 724 N N . ASN A 1 93 ? -10.118 14.953 3.004 1.00 81.50 93 ASN A N 1
ATOM 725 C CA . ASN A 1 93 ? -10.950 15.059 4.199 1.00 81.50 93 ASN A CA 1
ATOM 726 C C . ASN A 1 93 ? -10.157 14.881 5.512 1.00 81.50 93 ASN A C 1
ATOM 728 O O . ASN A 1 93 ? -10.746 15.005 6.583 1.00 81.50 93 ASN A O 1
ATOM 732 N N . GLY A 1 94 ? -8.853 14.583 5.441 1.00 86.44 94 GLY A N 1
ATOM 733 C CA . GLY A 1 94 ? -7.985 14.400 6.601 1.00 86.44 94 GLY A CA 1
ATOM 734 C C . GLY A 1 94 ? -8.209 13.104 7.384 1.00 86.44 94 GLY A C 1
ATOM 735 O O . GLY A 1 94 ? -7.738 13.013 8.515 1.00 86.44 94 GLY A O 1
ATOM 736 N N . ASP A 1 95 ? -8.914 12.113 6.826 1.00 89.56 95 ASP A N 1
ATOM 737 C CA . ASP A 1 95 ? -9.170 10.841 7.506 1.00 89.56 95 ASP A CA 1
ATOM 738 C C . ASP A 1 95 ? -7.849 10.148 7.917 1.00 89.56 95 ASP A C 1
ATOM 740 O O . ASP A 1 95 ? -7.035 9.764 7.064 1.00 89.56 95 ASP A O 1
ATOM 744 N N . PRO A 1 96 ? -7.598 9.969 9.230 1.00 92.00 96 PRO A N 1
ATOM 745 C CA . PRO A 1 96 ? -6.353 9.393 9.711 1.00 92.00 96 PRO A CA 1
ATOM 746 C C . PRO A 1 96 ? -6.246 7.892 9.428 1.00 92.00 96 PRO A C 1
ATOM 748 O O . PRO A 1 96 ? -5.144 7.367 9.558 1.00 92.00 96 PRO A O 1
ATOM 751 N N . THR A 1 97 ? -7.335 7.229 9.031 1.00 94.94 97 THR A N 1
ATOM 752 C CA . THR A 1 97 ? -7.418 5.783 8.787 1.00 94.94 97 THR A CA 1
ATOM 753 C C . THR A 1 97 ? -7.208 5.393 7.329 1.00 94.94 97 THR A C 1
ATOM 755 O O . THR A 1 97 ? -7.192 4.204 7.026 1.00 94.94 97 THR A O 1
ATOM 758 N N . VAL A 1 98 ? -6.998 6.363 6.432 1.00 93.62 98 VAL A N 1
ATOM 759 C CA . VAL A 1 98 ? -6.778 6.121 5.000 1.00 93.62 98 VAL A CA 1
ATOM 760 C C . VAL A 1 98 ? -5.471 6.759 4.546 1.00 93.62 98 VAL A C 1
ATOM 762 O O . VAL A 1 98 ? -5.175 7.911 4.870 1.00 93.62 98 VAL A O 1
ATOM 765 N N . ARG A 1 99 ? -4.671 6.025 3.776 1.00 93.75 99 ARG A N 1
ATOM 766 C CA . ARG A 1 99 ? -3.430 6.518 3.164 1.00 93.75 99 ARG A CA 1
ATOM 767 C C . ARG A 1 99 ? -3.354 6.116 1.702 1.00 93.75 99 ARG A C 1
ATOM 769 O O . ARG A 1 99 ? -3.917 5.099 1.303 1.00 93.75 99 ARG A O 1
ATOM 776 N N . PHE A 1 100 ? -2.622 6.900 0.921 1.00 91.94 100 PHE A N 1
ATOM 777 C CA . PHE A 1 100 ? -2.369 6.612 -0.485 1.00 91.94 100 PHE A CA 1
ATOM 778 C C . PHE A 1 100 ? -0.877 6.533 -0.760 1.00 91.94 100 PHE A C 1
ATOM 780 O O . PHE A 1 100 ? -0.109 7.375 -0.296 1.00 91.94 100 PHE A O 1
ATOM 787 N N . VAL A 1 101 ? -0.479 5.550 -1.559 1.00 91.12 101 VAL A N 1
ATOM 788 C CA . VAL A 1 101 ? 0.885 5.419 -2.075 1.00 91.12 101 VAL A CA 1
ATOM 789 C C . VAL A 1 101 ? 0.820 5.361 -3.592 1.00 91.12 101 VAL A C 1
ATOM 791 O O . VAL A 1 101 ? -0.055 4.708 -4.158 1.00 91.12 101 VAL A O 1
ATOM 794 N N . LYS A 1 102 ? 1.717 6.083 -4.265 1.00 89.44 102 LYS A N 1
ATOM 795 C CA . LYS A 1 102 ? 1.782 6.108 -5.730 1.00 89.44 102 LYS A CA 1
ATOM 796 C C . LYS A 1 102 ? 2.747 5.046 -6.240 1.00 89.44 102 LYS A C 1
ATOM 798 O O . LYS A 1 102 ? 3.844 4.902 -5.708 1.00 89.44 102 LYS A O 1
ATOM 803 N N . PHE A 1 103 ? 2.385 4.416 -7.346 1.00 87.56 103 PHE A N 1
ATOM 804 C CA . PHE A 1 103 ? 3.296 3.696 -8.221 1.00 87.56 103 PHE A CA 1
ATOM 805 C C . PHE A 1 103 ? 3.493 4.497 -9.503 1.00 87.56 103 PHE A C 1
ATOM 807 O O . PHE A 1 103 ? 2.551 4.723 -10.272 1.00 87.56 103 PHE A O 1
ATOM 814 N N . VAL A 1 104 ? 4.721 4.941 -9.727 1.00 84.62 104 VAL A N 1
ATOM 815 C CA . VAL A 1 104 ? 5.104 5.806 -10.850 1.00 84.62 104 VAL A CA 1
ATOM 816 C C . VAL A 1 104 ? 5.873 4.995 -11.883 1.00 84.62 104 VAL A C 1
ATOM 818 O O . VAL A 1 104 ? 6.588 4.073 -11.506 1.00 84.62 104 VAL A O 1
ATOM 821 N N . GLU A 1 105 ? 5.699 5.290 -13.173 1.00 81.19 105 GLU A N 1
ATOM 822 C CA . GLU A 1 105 ? 6.539 4.683 -14.217 1.00 81.19 105 GLU A CA 1
ATOM 823 C C . GLU A 1 105 ? 8.007 5.035 -13.945 1.00 81.19 105 GLU A C 1
ATOM 825 O O . GLU A 1 105 ? 8.310 6.175 -13.594 1.00 81.19 105 GLU A O 1
ATOM 830 N N . VAL A 1 106 ? 8.901 4.054 -14.067 1.00 71.12 106 VAL A N 1
ATOM 831 C CA . VAL A 1 106 ? 10.348 4.279 -13.980 1.00 71.12 106 VAL A CA 1
ATOM 832 C C . VAL A 1 106 ? 10.872 4.387 -15.405 1.00 71.12 106 VAL A C 1
ATOM 834 O O . VAL A 1 106 ? 10.880 3.396 -16.129 1.00 71.12 106 VAL A O 1
ATOM 837 N N . GLU A 1 107 ? 11.276 5.585 -15.827 1.00 62.84 107 GLU A N 1
ATOM 838 C CA . GLU A 1 107 ? 12.063 5.747 -17.053 1.00 62.84 107 GLU A CA 1
ATOM 839 C C . GLU A 1 107 ? 13.528 5.400 -16.745 1.00 62.84 107 GLU A C 1
ATOM 841 O O . GLU A 1 107 ? 14.097 5.937 -15.795 1.00 62.84 107 GLU A O 1
ATOM 846 N N . GLU A 1 108 ? 14.135 4.498 -17.526 1.00 55.06 108 GLU A N 1
ATOM 847 C CA . GLU A 1 108 ? 15.482 3.952 -17.264 1.00 55.06 108 GLU A CA 1
ATOM 848 C C . GLU A 1 108 ? 16.618 5.003 -17.309 1.00 55.06 108 GLU A C 1
ATOM 850 O O . GLU A 1 108 ? 17.696 4.724 -16.795 1.00 55.06 108 GLU A O 1
ATOM 855 N N . ASP A 1 109 ? 16.384 6.223 -17.820 1.00 45.00 109 ASP A N 1
ATOM 856 C CA . ASP A 1 109 ? 17.454 7.193 -18.132 1.00 45.00 109 ASP A CA 1
ATOM 857 C C . ASP A 1 109 ? 17.278 8.625 -17.576 1.00 45.00 109 ASP A C 1
ATOM 859 O O . ASP A 1 109 ? 18.045 9.525 -17.932 1.00 45.00 109 ASP A O 1
ATOM 863 N N . ALA A 1 110 ? 16.317 8.890 -16.683 1.00 44.12 110 ALA A N 1
ATOM 864 C CA . ALA A 1 110 ? 16.117 10.241 -16.141 1.00 44.12 110 ALA A CA 1
ATOM 865 C C . ALA A 1 110 ? 16.215 10.281 -14.604 1.00 44.12 110 ALA A C 1
ATOM 867 O O . ALA A 1 110 ? 15.464 9.575 -13.927 1.00 44.12 110 ALA A O 1
ATOM 868 N N . PRO A 1 111 ? 17.068 11.144 -14.006 1.00 42.78 111 PRO A N 1
ATOM 869 C CA . PRO A 1 111 ? 16.958 11.469 -12.590 1.00 42.78 111 PRO A CA 1
ATOM 870 C C . PRO A 1 111 ? 15.635 12.211 -12.380 1.00 42.78 111 PRO A C 1
ATOM 872 O O . PRO A 1 111 ? 15.538 13.422 -12.576 1.00 42.78 111 PRO A O 1
ATOM 875 N N . MET A 1 112 ? 14.584 11.468 -12.042 1.00 46.31 112 MET A N 1
ATOM 876 C CA . MET A 1 112 ? 13.256 12.037 -11.869 1.00 46.31 112 MET A CA 1
ATOM 877 C C . MET A 1 112 ? 13.215 12.856 -10.582 1.00 46.31 112 MET A C 1
ATOM 879 O O . MET A 1 112 ? 13.227 12.320 -9.473 1.00 46.31 112 MET A O 1
ATOM 883 N N . SER A 1 113 ? 13.140 14.178 -10.730 1.00 46.72 113 SER A N 1
ATOM 884 C CA . SER A 1 113 ? 12.718 15.041 -9.633 1.00 46.72 113 SER A CA 1
ATOM 885 C C . SER A 1 113 ? 11.214 14.862 -9.413 1.00 46.72 113 SER A C 1
ATOM 887 O O . SER A 1 113 ? 10.428 14.832 -10.363 1.00 46.72 113 SER A O 1
ATOM 889 N N . THR A 1 114 ? 10.787 14.780 -8.154 1.00 48.88 114 THR A N 1
ATOM 890 C CA . THR A 1 114 ? 9.368 14.688 -7.770 1.00 48.88 114 THR A CA 1
ATOM 891 C C . THR A 1 114 ? 8.516 15.840 -8.324 1.00 48.88 114 THR A C 1
ATOM 893 O O . THR A 1 114 ? 7.312 15.676 -8.500 1.00 48.88 114 THR A O 1
ATOM 896 N N . ALA A 1 115 ? 9.138 16.975 -8.664 1.00 43.16 115 ALA A N 1
ATOM 897 C CA . ALA A 1 115 ? 8.502 18.156 -9.247 1.00 43.16 115 ALA A CA 1
ATOM 898 C C . ALA A 1 115 ? 8.160 18.026 -10.749 1.00 43.16 115 ALA A C 1
ATOM 900 O O . ALA A 1 115 ? 7.265 18.715 -11.233 1.00 43.16 115 ALA A O 1
ATOM 901 N N . GLN A 1 116 ? 8.819 17.133 -11.500 1.00 42.03 116 GLN A N 1
ATOM 902 C CA . GLN A 1 116 ? 8.524 16.891 -12.925 1.00 42.03 116 GLN A CA 1
ATOM 903 C C . GLN A 1 116 ? 7.353 15.917 -13.147 1.00 42.03 116 GLN A C 1
ATOM 905 O O . GLN A 1 116 ? 6.886 15.753 -14.273 1.00 42.03 116 GLN A O 1
ATOM 910 N N . LEU A 1 117 ? 6.793 15.351 -12.073 1.00 47.44 117 LEU A N 1
ATOM 911 C CA . LEU A 1 117 ? 5.599 14.496 -12.082 1.00 47.44 117 LEU A CA 1
ATOM 912 C C . LEU A 1 117 ? 4.279 15.275 -12.283 1.00 47.44 117 LEU A C 1
ATOM 914 O O . LEU A 1 117 ? 3.203 14.763 -11.973 1.00 47.44 117 LEU A O 1
ATOM 918 N N . GLY A 1 118 ? 4.328 16.488 -12.852 1.00 40.56 118 GLY A N 1
ATOM 919 C CA . GLY A 1 118 ? 3.144 17.252 -13.277 1.00 40.56 118 GLY A CA 1
ATOM 920 C C . GLY A 1 118 ? 2.268 16.518 -14.309 1.00 40.56 118 GLY A C 1
ATOM 921 O O . GLY A 1 118 ? 1.126 16.905 -14.552 1.00 40.56 118 GLY A O 1
ATOM 922 N N . GLY A 1 119 ? 2.760 15.411 -14.873 1.00 44.97 119 GLY A N 1
ATOM 923 C CA . GLY A 1 119 ? 1.978 14.425 -15.611 1.00 44.97 119 GLY A CA 1
ATOM 924 C C . GLY A 1 119 ? 1.317 13.390 -14.695 1.00 44.97 119 GLY A C 1
ATOM 925 O O . GLY A 1 119 ? 1.699 12.225 -14.690 1.00 44.97 119 GLY A O 1
ATOM 926 N N . LEU A 1 120 ? 0.262 13.789 -13.982 1.00 46.62 120 LEU A N 1
ATOM 927 C CA . LEU A 1 120 ? -0.640 12.921 -13.197 1.00 46.62 120 LEU A CA 1
ATOM 928 C C . LEU A 1 120 ? -1.317 11.787 -14.002 1.00 46.62 120 LEU A C 1
ATOM 930 O O . LEU A 1 120 ? -2.029 10.967 -13.428 1.00 46.62 120 LEU A O 1
ATOM 934 N N . ALA A 1 121 ? -1.128 11.720 -15.320 1.00 48.56 121 ALA A N 1
ATOM 935 C CA . ALA A 1 121 ? -1.933 10.891 -16.213 1.00 48.56 121 ALA A CA 1
ATOM 936 C C . ALA A 1 121 ? -1.645 9.381 -16.137 1.00 48.56 121 ALA A C 1
ATOM 938 O O . ALA A 1 121 ? -2.392 8.604 -16.726 1.00 48.56 121 ALA A O 1
ATOM 939 N N . LYS A 1 122 ? -0.589 8.948 -15.435 1.00 61.25 122 LYS A N 1
ATOM 940 C CA . LYS A 1 122 ? -0.197 7.533 -15.421 1.00 61.25 122 LYS A CA 1
ATOM 941 C C . LYS A 1 122 ? 0.168 6.953 -14.060 1.00 61.25 122 LYS A C 1
ATOM 943 O O . LYS A 1 122 ? 0.666 5.838 -14.041 1.00 61.25 122 LYS A O 1
ATOM 948 N N . ALA A 1 123 ? -0.022 7.635 -12.933 1.00 72.25 123 ALA A N 1
ATOM 949 C CA . ALA A 1 123 ? 0.272 7.020 -11.633 1.00 72.25 123 ALA A CA 1
ATOM 950 C C . ALA A 1 123 ? -0.835 6.026 -11.238 1.00 72.25 123 ALA A C 1
ATOM 952 O O . ALA A 1 123 ? -2.017 6.361 -11.305 1.00 72.25 123 ALA A O 1
ATOM 953 N N . LEU A 1 124 ? -0.452 4.825 -10.800 1.00 86.75 124 LEU A N 1
ATOM 954 C CA . LEU A 1 124 ? -1.374 3.901 -10.134 1.00 86.75 124 LEU A CA 1
ATOM 955 C C . LEU A 1 124 ? -1.324 4.182 -8.640 1.00 86.75 124 LEU A C 1
ATOM 957 O O . LEU A 1 124 ? -0.262 4.488 -8.104 1.00 86.75 124 LEU A O 1
ATOM 961 N N . ILE A 1 125 ? -2.465 4.122 -7.971 1.00 89.56 125 ILE A N 1
ATOM 962 C CA . ILE A 1 125 ? -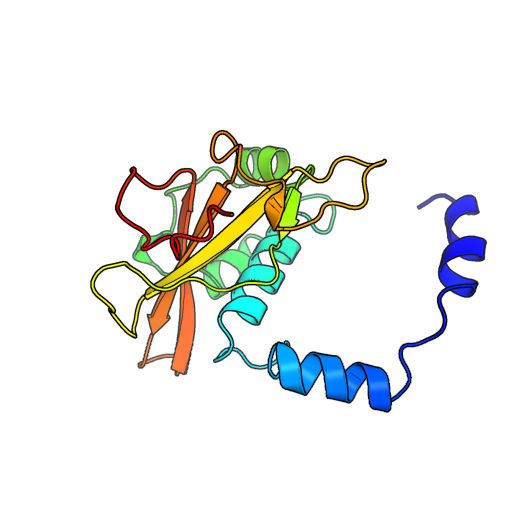2.559 4.423 -6.550 1.00 89.56 125 ILE A CA 1
ATOM 963 C C . ILE A 1 125 ? -2.896 3.149 -5.794 1.00 89.56 125 ILE A C 1
ATOM 965 O O . ILE A 1 125 ? -3.820 2.422 -6.157 1.00 89.56 125 ILE A O 1
ATOM 969 N N . LEU A 1 126 ? -2.165 2.922 -4.711 1.00 93.25 126 LEU A N 1
ATOM 970 C CA . LEU A 1 126 ? -2.515 1.978 -3.669 1.00 93.25 126 LEU A CA 1
ATOM 971 C C . LEU A 1 126 ? -3.245 2.729 -2.557 1.00 93.25 126 LEU A C 1
ATOM 973 O O . LEU A 1 126 ? -2.716 3.696 -2.008 1.00 93.25 126 LEU A O 1
ATOM 977 N N . THR A 1 127 ? -4.450 2.294 -2.218 1.00 94.44 127 THR A N 1
ATOM 978 C CA . THR A 1 127 ? -5.197 2.783 -1.058 1.00 94.44 127 THR A CA 1
ATOM 979 C C . THR A 1 127 ? -5.007 1.820 0.100 1.00 94.44 127 THR A C 1
ATOM 981 O O . THR A 1 127 ? -5.269 0.625 -0.030 1.00 94.44 127 THR A O 1
ATOM 984 N N . LEU A 1 128 ? -4.580 2.352 1.239 1.00 95.81 128 LEU A N 1
ATOM 985 C CA . LEU A 1 128 ? -4.332 1.620 2.473 1.00 95.81 128 LEU A CA 1
ATOM 986 C C . LEU A 1 128 ? -5.330 2.061 3.537 1.00 95.81 128 LEU A C 1
ATOM 988 O O . LEU A 1 128 ? -5.528 3.262 3.728 1.00 95.81 128 LEU A O 1
ATOM 992 N N . HIS A 1 129 ? -5.907 1.103 4.256 1.00 96.06 129 HIS A N 1
ATOM 993 C CA . HIS A 1 129 ? -6.760 1.348 5.415 1.00 96.06 129 HIS A CA 1
ATOM 994 C C . HIS A 1 129 ? -6.077 0.860 6.692 1.00 96.06 129 HIS A C 1
ATOM 996 O O . HIS A 1 129 ? -5.501 -0.230 6.724 1.00 96.06 129 HIS A O 1
ATOM 1002 N N . TRP A 1 130 ? -6.162 1.656 7.753 1.00 96.81 130 TRP A N 1
ATOM 1003 C CA . TRP A 1 130 ? -5.745 1.246 9.087 1.00 96.81 130 TRP A CA 1
ATOM 1004 C C . TRP A 1 130 ? -6.758 0.251 9.652 1.00 96.81 130 TRP A C 1
ATOM 1006 O O . TRP A 1 130 ? -7.954 0.543 9.700 1.00 96.81 130 TRP A O 1
ATOM 1016 N N . ARG A 1 131 ? -6.286 -0.916 10.093 1.00 95.31 131 ARG A N 1
ATOM 1017 C CA . ARG A 1 131 ? -7.106 -1.960 10.717 1.00 95.31 131 ARG A CA 1
ATOM 1018 C C . ARG A 1 131 ? -6.724 -2.080 12.192 1.00 95.31 131 ARG A C 1
ATOM 1020 O O . ARG A 1 131 ? -5.755 -2.775 12.501 1.00 95.31 131 ARG A O 1
ATOM 1027 N N . PRO A 1 132 ? -7.425 -1.390 13.113 1.00 93.69 132 PRO A N 1
ATOM 1028 C CA . PRO A 1 132 ? -7.062 -1.379 14.530 1.00 93.69 132 PRO A CA 1
ATOM 1029 C C . PRO A 1 132 ? -7.103 -2.774 15.170 1.00 93.69 132 PRO A C 1
ATOM 1031 O O . PRO A 1 132 ? -6.322 -3.051 16.071 1.00 93.69 132 PRO A O 1
ATOM 1034 N N . GLU A 1 133 ? -7.960 -3.670 14.682 1.00 91.94 133 GLU A N 1
ATOM 1035 C CA . GLU A 1 133 ? -8.054 -5.066 15.116 1.00 91.94 133 GLU A CA 1
ATOM 1036 C C . GLU A 1 133 ? -6.804 -5.898 14.795 1.00 91.94 133 GLU A C 1
ATOM 1038 O O . GLU A 1 133 ? -6.526 -6.877 15.484 1.00 91.94 133 GLU A O 1
ATOM 1043 N N . ALA A 1 134 ? -6.054 -5.503 13.765 1.00 88.50 134 ALA A N 1
ATOM 1044 C CA . ALA A 1 134 ? -4.805 -6.134 13.347 1.00 88.50 134 ALA A CA 1
ATOM 1045 C C . ALA A 1 134 ? -3.575 -5.265 13.663 1.00 88.50 134 ALA A C 1
ATOM 1047 O O . ALA A 1 134 ? -2.455 -5.682 13.377 1.00 88.50 134 ALA A O 1
ATOM 1048 N N . ASP A 1 135 ? -3.794 -4.068 14.222 1.00 94.25 135 ASP A N 1
ATOM 1049 C CA . ASP A 1 135 ? -2.782 -3.060 14.549 1.00 94.25 135 ASP A CA 1
ATOM 1050 C C . ASP A 1 135 ? -1.789 -2.797 13.401 1.00 94.25 135 ASP A C 1
ATOM 1052 O O . ASP A 1 135 ? -0.574 -2.735 13.592 1.00 94.25 135 ASP A O 1
ATOM 1056 N N . ARG A 1 136 ? -2.317 -2.691 12.173 1.00 95.50 136 ARG A N 1
ATOM 1057 C CA . ARG A 1 136 ? -1.518 -2.479 10.959 1.00 95.50 136 ARG A CA 1
ATOM 1058 C C . ARG A 1 136 ? -2.295 -1.822 9.821 1.00 95.50 136 ARG A C 1
ATOM 1060 O O . ARG A 1 136 ? -3.528 -1.810 9.808 1.00 95.50 136 ARG A O 1
ATOM 1067 N N . TRP A 1 137 ? -1.561 -1.342 8.820 1.00 97.31 137 TRP A N 1
ATOM 1068 C CA . TRP A 1 137 ? -2.136 -0.945 7.532 1.00 97.31 137 TRP A CA 1
ATOM 1069 C C . TRP A 1 137 ? -2.405 -2.162 6.648 1.00 97.31 137 TRP A C 1
ATOM 1071 O O . TRP A 1 137 ? -1.662 -3.140 6.674 1.00 97.31 137 TRP A O 1
ATOM 1081 N N . MET A 1 138 ? -3.471 -2.099 5.852 1.00 97.25 138 MET A N 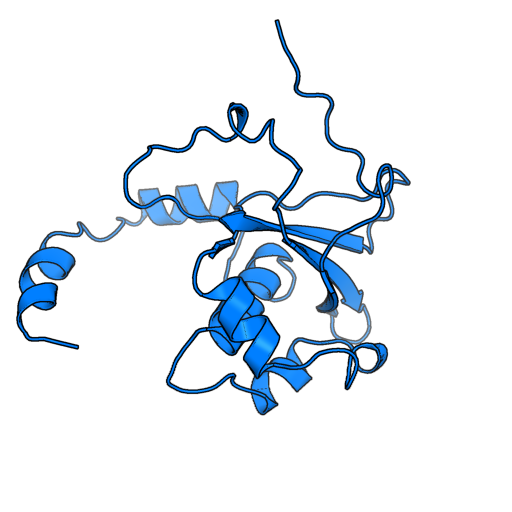1
ATOM 1082 C CA . MET A 1 138 ? -3.834 -3.144 4.895 1.00 97.25 138 MET A CA 1
ATOM 1083 C C . MET A 1 138 ? -4.290 -2.534 3.572 1.00 97.25 138 MET A C 1
ATOM 1085 O O . MET A 1 138 ? -4.895 -1.461 3.546 1.00 97.25 138 MET A O 1
ATOM 1089 N N . VAL A 1 139 ? -4.014 -3.226 2.471 1.00 95.94 139 VAL A N 1
ATOM 1090 C CA . VAL A 1 139 ? -4.372 -2.778 1.122 1.00 95.94 139 VAL A CA 1
ATOM 1091 C C . VAL A 1 139 ? -5.869 -2.925 0.901 1.00 95.94 139 VAL A C 1
ATOM 1093 O O . VAL A 1 139 ? -6.413 -4.021 1.010 1.00 95.94 139 VAL A O 1
ATOM 1096 N N . TYR A 1 140 ? -6.524 -1.814 0.578 1.00 94.75 140 TYR A N 1
ATOM 1097 C CA . TYR A 1 140 ? -7.956 -1.753 0.308 1.00 94.75 140 TYR A CA 1
ATOM 1098 C C . TYR A 1 140 ? -8.266 -1.658 -1.191 1.00 94.75 140 TYR A C 1
ATOM 1100 O O . TYR A 1 140 ? -9.137 -2.368 -1.695 1.00 94.75 140 TYR A O 1
ATOM 1108 N N . ALA A 1 141 ? -7.553 -0.796 -1.918 1.00 91.94 141 ALA A N 1
ATOM 1109 C CA . ALA A 1 141 ? -7.791 -0.561 -3.341 1.00 91.94 141 ALA A CA 1
ATOM 1110 C C . ALA A 1 141 ? -6.483 -0.402 -4.124 1.00 91.94 141 ALA A C 1
ATOM 1112 O O . ALA A 1 141 ? -5.480 0.068 -3.587 1.00 91.94 141 ALA A O 1
ATOM 1113 N N . TYR A 1 142 ? -6.528 -0.755 -5.407 1.00 90.06 142 TYR A N 1
ATOM 1114 C CA . TYR A 1 142 ? -5.469 -0.523 -6.384 1.00 90.06 142 TYR A CA 1
ATOM 1115 C C . TYR A 1 142 ? -6.083 0.024 -7.674 1.00 90.06 142 TYR A C 1
ATOM 1117 O O . TYR A 1 142 ? -7.086 -0.506 -8.153 1.00 90.06 142 TYR A O 1
ATOM 1125 N N . GLY A 1 143 ? -5.481 1.071 -8.237 1.00 86.25 143 GLY A N 1
ATOM 1126 C CA . GLY A 1 143 ? -5.851 1.597 -9.550 1.00 86.25 143 GLY A CA 1
ATOM 1127 C C . GLY A 1 143 ? -5.813 3.119 -9.634 1.00 86.25 143 GLY A C 1
ATOM 1128 O O . GLY A 1 143 ? -5.178 3.797 -8.824 1.00 86.25 143 GLY A O 1
ATOM 1129 N N . ALA A 1 144 ? -6.484 3.669 -10.645 1.00 74.62 144 ALA A N 1
ATOM 1130 C CA . ALA A 1 144 ? -6.640 5.111 -10.782 1.00 74.62 144 ALA A CA 1
ATOM 1131 C C . ALA A 1 144 ? -7.633 5.645 -9.740 1.00 74.62 144 ALA A C 1
ATOM 1133 O O . ALA A 1 144 ? -8.693 5.062 -9.515 1.00 74.62 144 ALA A O 1
ATOM 1134 N N . VAL A 1 145 ? -7.306 6.783 -9.131 1.00 65.38 145 VAL A N 1
ATOM 1135 C CA . VAL A 1 145 ? -8.183 7.447 -8.161 1.00 65.38 145 VAL A CA 1
ATOM 1136 C C . VAL A 1 145 ? -8.907 8.612 -8.842 1.00 65.38 145 VAL A C 1
ATOM 1138 O O . VAL A 1 145 ? -8.265 9.362 -9.584 1.00 65.38 145 VAL A O 1
ATOM 1141 N N . PRO A 1 146 ? -10.220 8.807 -8.602 1.00 59.12 146 PRO A N 1
ATOM 1142 C CA . PRO A 1 146 ? -10.949 9.940 -9.155 1.00 59.12 146 PRO A CA 1
ATOM 1143 C C . PRO A 1 146 ? -10.304 11.287 -8.782 1.00 59.12 146 PRO A C 1
ATOM 1145 O O . PRO A 1 146 ? -9.824 11.444 -7.648 1.00 59.12 146 PRO A O 1
ATOM 1148 N N . PRO A 1 147 ? -10.321 12.286 -9.684 1.00 60.12 147 PRO A N 1
ATOM 1149 C CA . PRO A 1 147 ? -9.831 13.628 -9.382 1.00 60.12 147 PRO A CA 1
ATOM 1150 C C . PRO A 1 147 ? -10.461 14.197 -8.100 1.00 60.12 147 PRO A C 1
ATOM 1152 O O . PRO A 1 147 ? -11.659 14.047 -7.875 1.00 60.12 147 PRO A O 1
ATOM 1155 N N . GLY A 1 148 ? -9.658 14.857 -7.259 1.00 61.00 148 GLY A N 1
ATOM 1156 C CA . GLY A 1 148 ? -10.122 15.501 -6.019 1.00 61.00 148 GLY A CA 1
ATOM 1157 C C . GLY A 1 148 ? -10.221 14.595 -4.782 1.00 61.00 148 GLY A C 1
ATOM 1158 O O . GLY A 1 148 ? -10.491 15.099 -3.697 1.00 61.00 148 GLY A O 1
ATOM 1159 N N . THR A 1 149 ? -9.968 13.287 -4.906 1.00 63.78 149 THR A N 1
ATOM 1160 C CA . THR A 1 149 ? -9.988 12.347 -3.761 1.00 63.78 149 THR A CA 1
ATOM 1161 C C . THR A 1 149 ? -8.803 12.553 -2.807 1.00 63.78 149 THR A C 1
ATOM 1163 O O . THR A 1 149 ? -8.926 12.429 -1.588 1.00 63.78 149 THR A O 1
ATOM 1166 N N . ILE A 1 150 ? -7.639 12.881 -3.365 1.00 62.78 150 ILE A N 1
ATOM 1167 C CA . ILE A 1 150 ? -6.401 13.108 -2.622 1.00 62.78 150 ILE A CA 1
ATOM 1168 C C . ILE A 1 150 ? -6.178 14.616 -2.591 1.00 62.78 150 ILE A C 1
ATOM 1170 O O . ILE A 1 150 ? -6.236 15.263 -3.641 1.00 62.78 150 ILE A O 1
ATOM 1174 N N . ALA A 1 151 ? -5.930 15.180 -1.405 1.00 62.34 151 ALA A N 1
ATOM 1175 C CA . ALA A 1 151 ? -5.421 16.541 -1.317 1.00 62.34 151 ALA A CA 1
ATOM 1176 C C . ALA A 1 151 ? -3.975 16.489 -1.778 1.00 62.34 151 ALA A C 1
ATOM 1178 O O . ALA A 1 151 ? -3.053 16.330 -0.982 1.00 62.34 151 ALA A O 1
ATOM 1179 N N . TRP A 1 152 ? -3.780 16.578 -3.090 1.00 62.53 152 TRP A N 1
ATOM 1180 C CA . TRP A 1 152 ? -2.480 16.931 -3.614 1.00 62.53 152 TRP A CA 1
ATOM 1181 C C . TRP A 1 152 ? -2.116 18.241 -2.938 1.00 62.53 152 TRP A C 1
ATOM 1183 O O . TRP A 1 152 ? -2.824 19.237 -3.106 1.00 62.53 152 TRP A O 1
ATOM 1193 N N . ALA A 1 153 ? -1.063 18.220 -2.117 1.00 44.88 153 ALA A N 1
ATOM 1194 C CA . ALA A 1 153 ? -0.424 19.458 -1.722 1.00 44.88 153 ALA A CA 1
ATOM 1195 C C . ALA A 1 153 ? -0.234 20.230 -3.026 1.00 44.88 153 ALA A C 1
ATOM 1197 O O . ALA A 1 153 ? 0.324 19.688 -3.983 1.00 44.88 153 ALA A O 1
ATOM 1198 N N . ALA A 1 154 ? -0.829 21.416 -3.106 1.00 38.31 154 ALA A N 1
ATOM 1199 C CA . ALA A 1 154 ? -0.700 22.302 -4.243 1.00 38.31 154 ALA A CA 1
ATOM 1200 C C . ALA A 1 154 ? 0.757 22.778 -4.303 1.00 38.31 154 ALA A C 1
ATOM 1202 O O . ALA A 1 154 ? 1.075 23.909 -3.964 1.00 38.31 154 ALA A O 1
ATOM 1203 N N . GLU A 1 155 ? 1.667 21.886 -4.672 1.00 39.59 155 GLU A N 1
ATOM 1204 C CA . GLU A 1 155 ? 3.041 22.197 -5.010 1.00 39.59 155 GLU A CA 1
ATOM 1205 C C . GLU A 1 155 ? 3.047 22.391 -6.520 1.00 39.59 155 GLU A C 1
ATOM 1207 O O . GLU A 1 155 ? 3.328 21.503 -7.321 1.00 39.59 155 GLU A O 1
ATOM 1212 N N . SER A 1 156 ? 2.616 23.580 -6.923 1.00 36.25 156 SER A N 1
ATOM 1213 C CA . SER A 1 156 ? 2.897 24.123 -8.242 1.00 36.25 156 SER A CA 1
ATOM 1214 C C . SER A 1 156 ? 3.229 25.598 -8.081 1.00 36.25 156 SER A C 1
ATOM 1216 O O . SER A 1 156 ? 2.329 26.431 -8.086 1.00 36.25 156 SER A O 1
ATOM 1218 N N . ALA A 1 157 ? 4.542 25.831 -7.974 1.00 27.52 157 ALA A N 1
ATOM 1219 C CA . ALA A 1 157 ? 5.297 27.007 -8.419 1.00 27.52 157 ALA A CA 1
ATOM 1220 C C . ALA A 1 157 ? 5.013 28.348 -7.702 1.00 27.52 157 ALA A C 1
ATOM 1222 O O . ALA A 1 157 ? 3.907 28.605 -7.229 1.00 27.52 157 ALA A O 1
ATOM 1223 N N . PRO A 1 158 ? 6.024 29.220 -7.560 1.00 33.38 158 PRO A N 1
ATOM 1224 C CA . PRO A 1 158 ? 6.823 29.741 -8.675 1.00 33.38 158 PRO A CA 1
ATOM 1225 C C . PRO A 1 158 ? 8.070 28.934 -9.039 1.00 33.38 158 PRO A C 1
ATOM 1227 O O .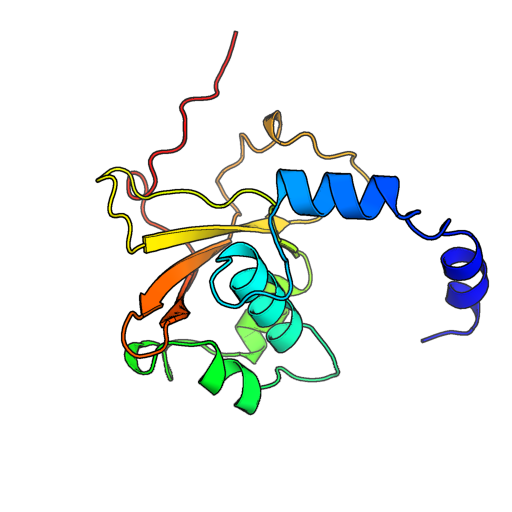 PRO A 1 158 ? 8.725 28.390 -8.124 1.00 33.38 158 PRO A O 1
#